Protein AF-A0A931MYZ7-F1 (afdb_monomer)

Nearest PDB structures (foldseek):
  3oei-assembly4_O  TM=8.803E-01  e=2.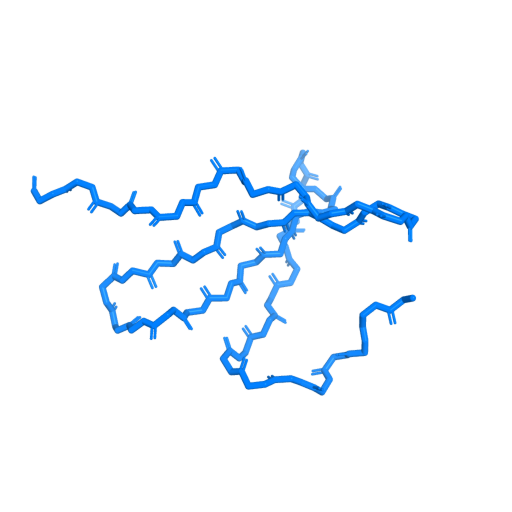443E-04  Mycobacterium tuberculosis
  7bwf-assembly1_C  TM=8.626E-01  e=5.784E-04  Staphylococcus aureus
  4v8x-assembly2_CY  TM=7.863E-01  e=2.938E-04  Escherichia coli K-12
  7cua-assembly1_B  TM=8.297E-01  e=5.784E-04  Staphylococcus aureus subsp. aureus NCTC 8325
  3mzl-assembly2_E  TM=5.208E-01  e=1.625E+00  Saccharomyces cerevisiae

Mean predicted aligned error: 8.47 Å

Structure (mmCIF, N/CA/C/O backbone):
data_AF-A0A931MYZ7-F1
#
_entry.id   AF-A0A931MYZ7-F1
#
loop_
_atom_site.group_PDB
_atom_site.id
_atom_site.type_symbol
_atom_site.label_atom_id
_atom_site.label_alt_id
_atom_site.label_comp_id
_atom_site.label_asym_id
_atom_site.label_entity_id
_atom_site.label_seq_id
_atom_site.pdbx_PDB_ins_code
_atom_site.Cartn_x
_atom_site.Cartn_y
_atom_site.Cartn_z
_atom_site.occupancy
_atom_site.B_iso_or_equiv
_atom_site.auth_seq_id
_atom_site.auth_comp_id
_atom_site.auth_asym_id
_atom_site.auth_atom_id
_atom_site.pdbx_PDB_model_num
ATOM 1 N N . MET A 1 1 ? -12.106 -9.596 8.687 1.00 47.28 1 MET A N 1
ATOM 2 C CA . MET A 1 1 ? -10.635 -9.772 8.733 1.00 47.28 1 MET A CA 1
ATOM 3 C C . MET A 1 1 ? -10.204 -10.511 7.469 1.00 47.28 1 MET A C 1
ATOM 5 O O . MET A 1 1 ? -10.650 -11.643 7.309 1.00 47.28 1 MET A O 1
ATOM 9 N N . PRO A 1 2 ? -9.430 -9.918 6.542 1.00 50.81 2 PRO A N 1
ATOM 10 C CA . PRO A 1 2 ? -8.966 -10.642 5.361 1.00 50.81 2 PRO A CA 1
ATOM 11 C C . PRO A 1 2 ? -8.002 -11.748 5.808 1.00 50.81 2 PRO A C 1
ATOM 13 O O . PRO A 1 2 ? -6.942 -11.489 6.375 1.00 50.81 2 PRO A O 1
ATOM 16 N N . THR A 1 3 ? -8.404 -13.001 5.622 1.00 54.06 3 THR A N 1
ATOM 17 C CA . THR A 1 3 ? -7.590 -14.169 5.955 1.00 54.06 3 THR A CA 1
ATOM 18 C C . THR A 1 3 ? -6.352 -14.190 5.062 1.00 54.06 3 THR A C 1
ATOM 20 O O . THR A 1 3 ? -6.470 -14.046 3.848 1.00 54.06 3 THR A O 1
ATOM 23 N N . ARG A 1 4 ? -5.169 -14.434 5.642 1.00 53.78 4 ARG A N 1
ATOM 24 C CA . ARG A 1 4 ? -3.864 -14.580 4.951 1.00 53.78 4 ARG A CA 1
ATOM 25 C C . ARG A 1 4 ? -3.828 -15.623 3.811 1.00 53.78 4 ARG A C 1
ATOM 27 O O . ARG A 1 4 ? -2.812 -15.755 3.141 1.00 53.78 4 ARG A O 1
ATOM 34 N N . HIS A 1 5 ? -4.923 -16.338 3.574 1.00 52.12 5 HIS A N 1
ATOM 35 C CA . HIS A 1 5 ? -5.107 -17.295 2.493 1.00 52.12 5 HIS A CA 1
ATOM 36 C C . HIS A 1 5 ? -5.850 -16.631 1.327 1.00 52.12 5 HIS A C 1
ATOM 38 O O . HIS A 1 5 ? -7.074 -16.657 1.252 1.00 52.12 5 HIS A O 1
ATOM 44 N N . GLY A 1 6 ? -5.101 -16.000 0.424 1.00 60.31 6 GLY A N 1
ATOM 45 C CA . GLY A 1 6 ? -5.632 -15.437 -0.813 1.00 60.31 6 GLY A CA 1
ATOM 46 C C . GLY A 1 6 ? -4.567 -15.398 -1.906 1.00 60.31 6 GLY A C 1
ATOM 47 O O . GLY A 1 6 ? -3.381 -15.235 -1.625 1.00 60.31 6 GLY A O 1
ATOM 48 N N . ILE A 1 7 ? -5.001 -15.551 -3.156 1.00 60.03 7 ILE A N 1
ATOM 49 C CA . ILE A 1 7 ? -4.158 -15.556 -4.362 1.00 60.03 7 ILE A CA 1
ATOM 50 C C . ILE A 1 7 ? -3.323 -14.259 -4.426 1.00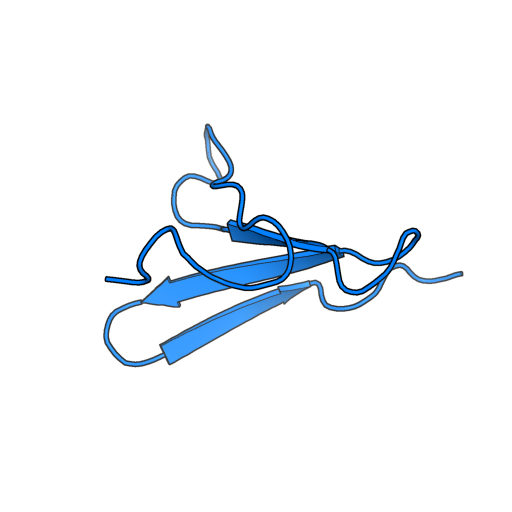 60.03 7 ILE A C 1
ATOM 52 O O . ILE A 1 7 ? -3.855 -13.187 -4.157 1.00 60.03 7 ILE A O 1
ATOM 56 N N . GLY A 1 8 ? -2.028 -14.326 -4.759 1.00 62.69 8 GLY A N 1
ATOM 57 C CA . GLY A 1 8 ? -1.181 -13.133 -4.964 1.00 62.69 8 GLY A CA 1
ATOM 58 C C . GLY A 1 8 ? -0.338 -12.652 -3.771 1.00 62.69 8 GLY A C 1
ATOM 59 O O . GLY A 1 8 ? 0.096 -11.502 -3.785 1.00 62.69 8 GLY A O 1
ATOM 60 N N . LYS A 1 9 ? -0.092 -13.516 -2.769 1.00 66.62 9 LYS A N 1
ATOM 61 C CA . LYS A 1 9 ? 0.791 -13.268 -1.603 1.00 66.62 9 LYS A CA 1
ATOM 62 C C . LYS A 1 9 ? 0.532 -11.900 -0.939 1.00 66.62 9 LYS A C 1
ATOM 64 O O . LYS A 1 9 ? 1.368 -11.009 -1.048 1.00 66.62 9 LYS A O 1
ATOM 69 N N . PRO A 1 10 ? -0.631 -11.718 -0.285 1.00 66.62 10 PRO A N 1
ATOM 70 C CA . PRO A 1 10 ? -0.937 -10.483 0.423 1.00 66.62 10 PRO A CA 1
ATOM 71 C C . PRO A 1 10 ? 0.056 -10.276 1.575 1.00 66.62 10 PRO A C 1
ATOM 73 O O . PRO A 1 10 ? 0.023 -10.992 2.579 1.00 66.62 10 PRO A O 1
ATOM 76 N N . GLU A 1 11 ? 0.941 -9.298 1.415 1.00 69.69 11 GLU A N 1
ATOM 77 C CA . GLU A 1 11 ? 1.944 -8.924 2.408 1.00 69.69 11 GLU A CA 1
ATOM 78 C C . GLU A 1 11 ? 1.499 -7.631 3.103 1.00 69.69 11 GLU A C 1
ATOM 80 O O . GLU A 1 11 ? 1.259 -6.626 2.425 1.00 69.69 11 GLU A O 1
ATOM 85 N N . PRO A 1 12 ? 1.341 -7.637 4.440 1.00 74.25 12 PRO A N 1
ATOM 86 C CA . PRO A 1 12 ? 1.038 -6.421 5.178 1.00 74.25 12 PRO A CA 1
ATOM 87 C C . PRO A 1 12 ? 2.269 -5.509 5.187 1.00 74.25 12 PRO A C 1
ATOM 89 O O . PRO A 1 12 ? 3.371 -5.950 5.532 1.00 74.25 12 PRO A O 1
ATOM 92 N N . LEU A 1 13 ? 2.071 -4.243 4.826 1.00 73.12 13 LEU A N 1
ATOM 93 C CA . LEU A 1 13 ? 3.098 -3.209 4.931 1.00 73.12 13 LEU A CA 1
ATOM 94 C C . LEU A 1 13 ? 3.323 -2.854 6.413 1.00 73.12 13 LEU A C 1
ATOM 96 O O . LEU A 1 13 ? 2.425 -2.991 7.250 1.00 73.12 13 LEU A O 1
ATOM 100 N N . LYS A 1 14 ? 4.555 -2.466 6.762 1.00 70.19 14 LYS A N 1
ATOM 101 C CA . LYS A 1 14 ? 4.977 -2.151 8.140 1.00 70.19 14 LYS A CA 1
ATOM 102 C C . LYS A 1 14 ? 5.374 -0.674 8.246 1.00 70.19 14 LYS A C 1
ATOM 104 O O . LYS A 1 14 ? 5.823 -0.104 7.263 1.00 70.19 14 LYS A O 1
ATOM 109 N N . GLY A 1 15 ? 5.278 -0.094 9.446 1.00 72.44 15 GLY A N 1
ATOM 110 C CA . GLY A 1 15 ? 5.621 1.313 9.714 1.00 72.44 15 GLY A CA 1
ATOM 111 C C . GLY A 1 15 ? 4.398 2.234 9.653 1.00 72.44 15 GLY A C 1
ATOM 112 O O . GLY A 1 15 ? 3.314 1.833 10.083 1.00 72.44 15 GLY A O 1
ATOM 113 N N . ASP A 1 16 ? 4.559 3.437 9.098 1.00 65.75 16 ASP A N 1
ATOM 114 C CA . ASP A 1 16 ? 3.472 4.412 8.879 1.00 65.75 16 ASP A CA 1
ATOM 115 C C . ASP A 1 16 ? 2.363 3.894 7.943 1.00 65.75 16 ASP A C 1
ATOM 117 O O . ASP A 1 16 ? 1.231 4.365 7.983 1.00 65.75 16 ASP A O 1
ATOM 121 N N . GLU A 1 17 ? 2.655 2.863 7.147 1.00 64.19 17 GLU A N 1
ATOM 122 C CA . GLU A 1 17 ? 1.692 2.181 6.272 1.00 64.19 17 GLU A CA 1
ATOM 123 C C . GLU A 1 17 ? 1.033 0.955 6.934 1.00 64.19 17 GLU A C 1
ATOM 125 O O . GLU A 1 17 ? 0.450 0.100 6.259 1.00 64.19 17 GLU A O 1
ATOM 130 N N . SER A 1 18 ? 1.126 0.831 8.262 1.00 65.06 18 SER A N 1
ATOM 131 C CA . SER A 1 18 ? 0.484 -0.258 9.004 1.00 65.06 18 SER A CA 1
ATOM 132 C C . SER A 1 18 ? -1.042 -0.222 8.820 1.00 65.06 18 SER A C 1
ATOM 134 O O . SER A 1 18 ? -1.742 0.656 9.312 1.00 65.06 18 SER A O 1
ATOM 136 N N . GLY A 1 19 ? -1.565 -1.185 8.055 1.00 76.25 19 GLY A N 1
ATOM 137 C CA . GLY A 1 19 ? -2.975 -1.240 7.636 1.00 76.25 19 GLY A CA 1
ATOM 138 C C . GLY A 1 19 ? -3.163 -1.374 6.123 1.00 76.25 19 GLY A C 1
ATOM 139 O O . GLY A 1 19 ? -4.222 -1.823 5.672 1.00 76.25 19 GLY A O 1
ATOM 140 N N . TYR A 1 20 ? -2.120 -1.077 5.349 1.00 79.94 20 TYR A N 1
ATOM 141 C CA . TYR A 1 20 ? -2.077 -1.342 3.919 1.00 79.94 20 TYR A CA 1
ATOM 142 C C . TYR A 1 20 ? -1.504 -2.731 3.622 1.00 79.94 20 TYR A C 1
ATOM 144 O O . TYR A 1 20 ? -0.681 -3.294 4.347 1.00 79.94 20 TYR A O 1
ATOM 152 N N . TRP A 1 21 ? -1.969 -3.288 2.518 1.00 82.06 21 TRP A N 1
ATOM 153 C CA . TRP A 1 21 ? -1.639 -4.603 2.007 1.00 82.06 21 TRP A CA 1
ATOM 154 C C . TRP A 1 21 ? -1.135 -4.453 0.587 1.00 82.06 21 TRP A C 1
ATOM 156 O O . TRP A 1 21 ? -1.766 -3.789 -0.237 1.00 82.06 21 TRP A O 1
ATOM 166 N N . SER A 1 22 ? -0.019 -5.108 0.294 1.00 79.75 22 SER A N 1
ATOM 167 C CA . SER A 1 22 ? 0.474 -5.249 -1.067 1.00 79.75 22 SER A CA 1
ATOM 168 C C . SER A 1 22 ? 0.071 -6.611 -1.616 1.00 79.75 22 SER A C 1
ATOM 170 O O . SER A 1 22 ? 0.291 -7.642 -0.976 1.00 79.75 22 SER A O 1
ATOM 172 N N . ARG A 1 23 ? -0.502 -6.625 -2.817 1.00 80.81 23 ARG A N 1
ATOM 173 C CA . ARG A 1 23 ? -0.730 -7.836 -3.612 1.00 80.81 23 ARG A CA 1
ATOM 174 C C . ARG A 1 23 ? -0.104 -7.650 -4.986 1.00 80.81 23 ARG A C 1
ATOM 176 O O . ARG A 1 23 ? -0.245 -6.595 -5.598 1.00 80.81 23 ARG A O 1
ATOM 183 N N . ARG A 1 24 ? 0.551 -8.687 -5.502 1.00 78.25 24 ARG A N 1
ATOM 184 C CA . ARG A 1 24 ? 1.031 -8.682 -6.891 1.00 78.25 24 ARG A CA 1
ATOM 185 C C . ARG A 1 24 ? -0.127 -8.984 -7.837 1.00 78.25 24 ARG A C 1
ATOM 187 O O . ARG A 1 24 ? -0.825 -9.978 -7.635 1.00 78.25 24 ARG A O 1
ATOM 194 N N . ILE A 1 25 ? -0.334 -8.123 -8.834 1.00 78.31 25 ILE A N 1
ATOM 195 C CA . ILE A 1 25 ? -1.273 -8.385 -9.935 1.00 78.31 25 ILE A CA 1
ATOM 196 C C . ILE A 1 25 ? -0.543 -9.175 -11.029 1.00 78.31 25 ILE A C 1
ATOM 198 O O . ILE A 1 25 ? -1.049 -10.189 -11.497 1.00 78.31 25 ILE A O 1
ATOM 202 N N . ASN A 1 26 ? 0.665 -8.738 -11.385 1.00 74.31 26 ASN A N 1
ATOM 203 C CA . ASN A 1 26 ? 1.618 -9.428 -12.257 1.00 74.31 26 ASN A CA 1
ATOM 204 C C . ASN A 1 26 ? 3.052 -9.116 -11.758 1.00 74.31 26 ASN A C 1
ATOM 206 O O . ASN A 1 26 ? 3.210 -8.569 -10.662 1.00 74.31 26 ASN A O 1
ATOM 210 N N . ASP A 1 27 ? 4.094 -9.486 -12.508 1.00 75.62 27 ASP A N 1
ATOM 211 C CA . ASP A 1 27 ? 5.485 -9.264 -12.075 1.00 75.62 27 ASP A CA 1
ATOM 212 C C . ASP A 1 27 ? 5.890 -7.779 -12.022 1.00 75.62 27 ASP A C 1
ATOM 214 O O . ASP A 1 27 ? 6.773 -7.418 -11.244 1.00 75.62 27 ASP A O 1
ATOM 218 N N . GLU A 1 28 ? 5.198 -6.910 -12.763 1.00 75.25 28 GLU A N 1
ATOM 219 C CA . GLU A 1 28 ? 5.485 -5.470 -12.853 1.00 75.25 28 GLU A CA 1
ATOM 220 C C . GLU A 1 28 ? 4.578 -4.613 -11.953 1.00 75.25 28 GLU A C 1
ATOM 222 O O . GLU A 1 28 ? 4.988 -3.585 -11.417 1.00 75.25 28 GLU A O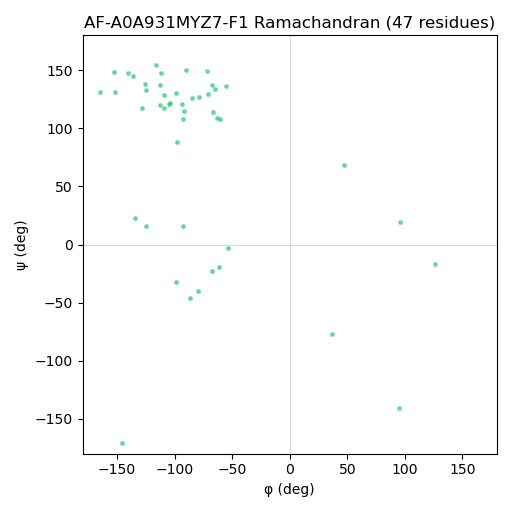 1
ATOM 227 N N . HIS A 1 29 ? 3.334 -5.035 -11.741 1.00 79.38 29 HIS A N 1
ATOM 228 C CA . HIS A 1 29 ? 2.291 -4.260 -11.086 1.00 79.38 29 HIS A CA 1
ATOM 229 C C . HIS A 1 29 ? 1.962 -4.811 -9.704 1.00 79.38 29 HIS A C 1
ATOM 231 O O . HIS A 1 29 ? 1.596 -5.981 -9.516 1.00 79.38 29 HIS A O 1
ATOM 237 N N . ARG A 1 30 ? 1.978 -3.902 -8.728 1.00 80.50 30 ARG A N 1
ATOM 238 C CA . ARG A 1 30 ? 1.489 -4.152 -7.375 1.00 80.50 30 ARG A CA 1
ATOM 239 C C . ARG A 1 30 ? 0.239 -3.333 -7.097 1.00 80.50 30 ARG A C 1
ATOM 241 O O . ARG A 1 30 ? 0.158 -2.158 -7.435 1.00 80.50 30 ARG A O 1
ATOM 248 N N . LEU A 1 31 ? -0.724 -3.985 -6.462 1.00 82.69 31 LEU A N 1
ATOM 249 C CA . LEU A 1 31 ? -1.903 -3.370 -5.882 1.00 82.69 31 LEU A CA 1
ATOM 250 C C . LEU A 1 31 ? -1.612 -3.085 -4.414 1.00 82.69 31 LEU A 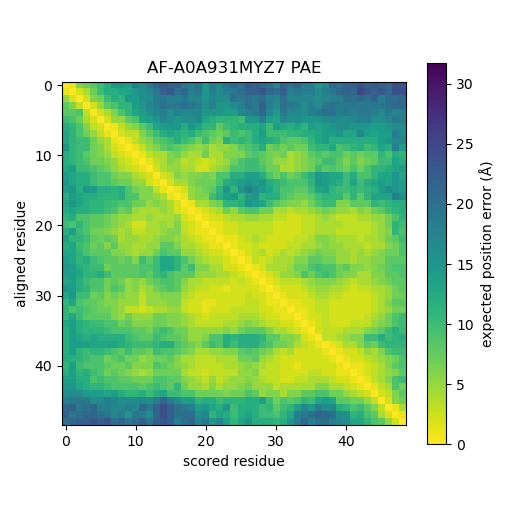C 1
ATOM 252 O O . LEU A 1 31 ? -1.339 -4.021 -3.658 1.00 82.69 31 LEU A O 1
ATOM 256 N N . ILE A 1 32 ? -1.705 -1.822 -4.015 1.00 85.00 32 ILE A N 1
ATOM 257 C CA . ILE A 1 32 ? -1.673 -1.429 -2.607 1.00 85.00 32 ILE A CA 1
ATOM 258 C C . ILE A 1 32 ? -3.091 -1.063 -2.187 1.00 85.00 32 ILE A C 1
ATOM 260 O O . ILE A 1 32 ? -3.718 -0.176 -2.775 1.00 85.00 32 ILE A O 1
ATOM 264 N N . TYR A 1 33 ? -3.607 -1.765 -1.182 1.00 85.19 33 TYR A N 1
ATOM 265 C CA . TYR A 1 33 ? -4.965 -1.577 -0.688 1.00 85.19 33 TYR A CA 1
ATOM 266 C C . TYR A 1 33 ? -5.037 -1.675 0.835 1.00 85.19 33 TYR A C 1
ATOM 268 O O . TYR A 1 33 ? -4.310 -2.446 1.448 1.00 85.19 33 TYR A O 1
ATOM 276 N N . ALA A 1 34 ? -5.944 -0.935 1.457 1.00 84.56 34 ALA A N 1
ATOM 277 C CA . ALA A 1 34 ? -6.307 -1.098 2.859 1.00 84.56 34 ALA A CA 1
ATOM 278 C C . ALA A 1 34 ? -7.740 -1.628 2.961 1.00 84.56 34 ALA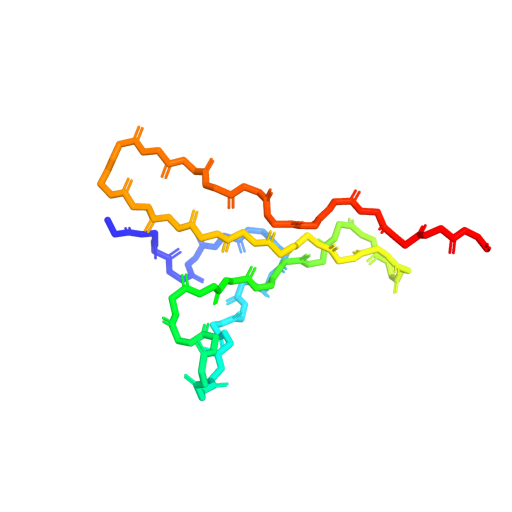 A C 1
ATOM 280 O O . ALA A 1 34 ? -8.597 -1.328 2.128 1.00 84.56 34 ALA A O 1
ATOM 281 N N . VAL A 1 35 ? -8.008 -2.432 3.987 1.00 79.38 35 VAL A N 1
ATOM 282 C CA . VAL A 1 35 ? -9.349 -2.956 4.272 1.00 79.38 35 VAL A CA 1
ATOM 283 C C . VAL A 1 35 ? -9.823 -2.332 5.572 1.00 79.38 35 VAL A C 1
ATOM 285 O O . VAL A 1 35 ? -9.188 -2.526 6.606 1.00 79.38 35 VAL 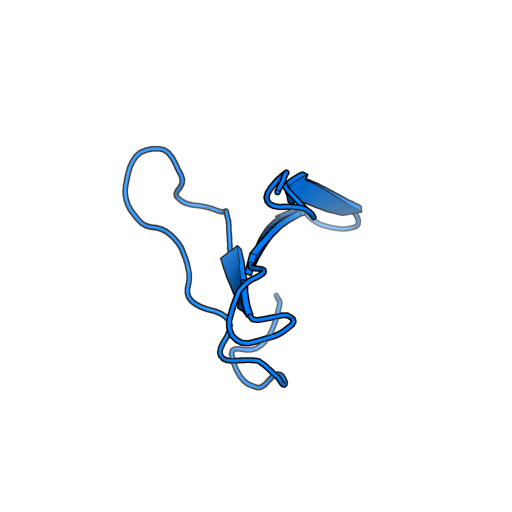A O 1
ATOM 288 N N . SER A 1 36 ? -10.936 -1.606 5.523 1.00 79.38 36 SER A N 1
ATOM 289 C CA . SER A 1 36 ? -11.559 -1.004 6.701 1.00 79.38 36 SER A CA 1
ATOM 290 C C . SER A 1 36 ? -13.0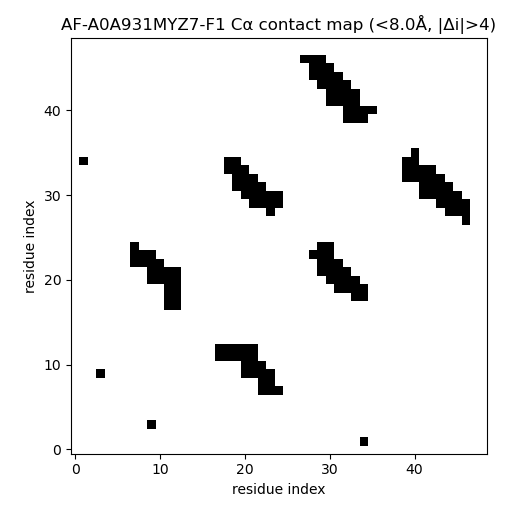28 -1.392 6.741 1.00 79.38 36 SER A C 1
ATOM 292 O O . SER A 1 36 ? -13.750 -1.074 5.805 1.00 79.38 36 SER A O 1
ATOM 294 N N . GLU A 1 37 ? -13.434 -2.109 7.792 1.00 73.69 37 GLU A N 1
ATOM 295 C CA . GLU A 1 37 ? -14.782 -2.628 8.089 1.00 73.69 37 GLU A CA 1
ATOM 296 C C . GLU A 1 37 ? -15.601 -3.118 6.884 1.00 73.69 37 GLU A C 1
ATOM 298 O O . GLU A 1 37 ? -15.688 -4.324 6.665 1.00 73.69 37 GLU A O 1
ATOM 303 N N . ASN A 1 38 ? -16.178 -2.205 6.098 1.00 82.12 38 ASN A N 1
ATOM 304 C CA . ASN A 1 38 ? -17.035 -2.510 4.951 1.00 82.12 38 ASN A CA 1
ATOM 305 C C . ASN A 1 38 ? -16.582 -1.862 3.628 1.00 82.12 38 ASN A C 1
ATOM 307 O O . ASN A 1 38 ? -17.364 -1.733 2.685 1.00 82.12 38 ASN A O 1
ATOM 311 N N . ARG A 1 39 ? -15.339 -1.382 3.565 1.00 79.81 39 ARG A N 1
ATOM 312 C CA . ARG A 1 39 ? -14.763 -0.676 2.418 1.00 79.81 39 ARG A CA 1
ATOM 313 C C . ARG A 1 39 ? -13.348 -1.166 2.139 1.00 79.81 39 ARG A C 1
ATOM 315 O O . ARG A 1 39 ? -12.569 -1.466 3.044 1.00 79.81 39 ARG A O 1
ATOM 322 N N . ILE A 1 40 ? -13.017 -1.205 0.855 1.00 82.62 40 ILE A N 1
ATOM 323 C CA . ILE A 1 40 ? -11.662 -1.458 0.374 1.00 82.62 40 ILE A CA 1
ATOM 324 C C . ILE A 1 40 ? -11.151 -0.140 -0.193 1.00 82.62 40 ILE A C 1
ATOM 326 O O . ILE A 1 40 ? -11.728 0.407 -1.131 1.00 82.62 40 ILE A O 1
ATOM 330 N N . LEU A 1 41 ? -10.088 0.379 0.406 1.00 83.19 41 LEU A N 1
ATOM 331 C CA . LEU A 1 41 ? -9.389 1.567 -0.059 1.00 83.19 41 LEU A CA 1
ATOM 332 C C . LEU A 1 41 ? -8.271 1.112 -0.986 1.00 83.19 41 LEU A C 1
ATOM 334 O O . LEU A 1 41 ? -7.345 0.440 -0.545 1.00 83.19 41 LEU A O 1
ATOM 338 N N . ILE A 1 42 ? -8.356 1.461 -2.266 1.00 83.19 42 ILE A N 1
ATOM 339 C CA . ILE A 1 42 ? -7.284 1.208 -3.229 1.00 83.19 42 ILE A CA 1
ATOM 340 C C . ILE A 1 42 ? -6.407 2.455 -3.264 1.00 83.19 42 ILE A C 1
ATOM 342 O O . ILE A 1 42 ? -6.828 3.489 -3.775 1.00 83.19 42 ILE A O 1
ATOM 346 N N . ALA A 1 43 ? -5.207 2.361 -2.694 1.00 80.75 43 ALA A N 1
ATOM 347 C CA . ALA A 1 43 ? -4.255 3.468 -2.675 1.00 80.75 43 ALA A CA 1
ATOM 348 C C . ALA A 1 43 ? -3.517 3.586 -4.012 1.00 80.75 43 ALA A C 1
ATOM 350 O O . ALA A 1 43 ? -3.298 4.685 -4.515 1.00 80.75 43 ALA A O 1
ATOM 351 N N . GLN A 1 44 ? -3.153 2.447 -4.608 1.00 75.88 44 GLN A N 1
ATOM 352 C CA . GLN A 1 44 ? -2.427 2.412 -5.872 1.00 75.88 44 GLN A CA 1
ATOM 353 C C . GLN A 1 44 ? -2.741 1.127 -6.637 1.00 75.88 44 GLN A C 1
ATOM 355 O O . GLN A 1 44 ? -2.669 0.033 -6.079 1.00 75.88 44 GLN A O 1
ATOM 360 N N . ALA A 1 45 ? -3.069 1.270 -7.923 1.00 72.06 45 ALA A N 1
ATOM 361 C CA . ALA A 1 45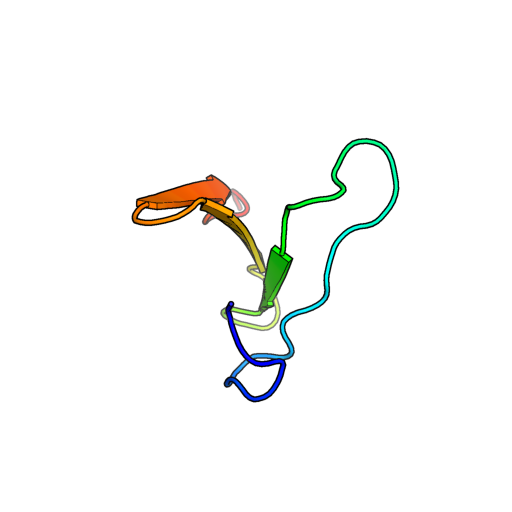 ? -3.401 0.161 -8.821 1.00 72.06 45 ALA A CA 1
ATOM 362 C C . ALA A 1 45 ? -2.700 0.254 -10.188 1.00 72.06 45 ALA A C 1
ATOM 364 O O . ALA A 1 45 ? -3.197 -0.296 -11.170 1.00 72.06 45 ALA A O 1
ATOM 365 N N . ARG A 1 46 ? -1.572 0.975 -10.284 1.00 67.19 46 ARG A N 1
ATOM 366 C CA . ARG A 1 46 ? -0.787 1.087 -11.521 1.00 67.19 46 ARG A CA 1
ATOM 367 C C . ARG A 1 46 ? 0.612 1.639 -11.237 1.00 67.19 46 ARG A C 1
ATOM 369 O O . ARG A 1 46 ? 0.716 2.684 -10.600 1.00 67.19 46 ARG A O 1
ATOM 376 N N . TYR A 1 47 ? 1.652 0.989 -11.757 1.00 52.00 47 TYR A N 1
ATOM 377 C CA . TYR A 1 47 ? 2.888 1.697 -12.095 1.00 52.00 47 TYR A CA 1
ATOM 378 C C . TYR A 1 47 ? 2.693 2.281 -13.499 1.00 52.00 47 TYR A C 1
ATOM 380 O O . TYR A 1 47 ? 2.256 1.578 -14.411 1.00 52.00 47 TYR A O 1
ATOM 388 N N . HIS A 1 48 ? 2.902 3.590 -13.639 1.00 49.06 48 HIS A N 1
ATOM 389 C CA . HIS A 1 48 ? 3.021 4.233 -14.946 1.00 49.06 48 HIS A CA 1
ATOM 390 C C . HIS A 1 48 ? 4.314 3.728 -15.602 1.00 49.06 48 HIS A C 1
ATOM 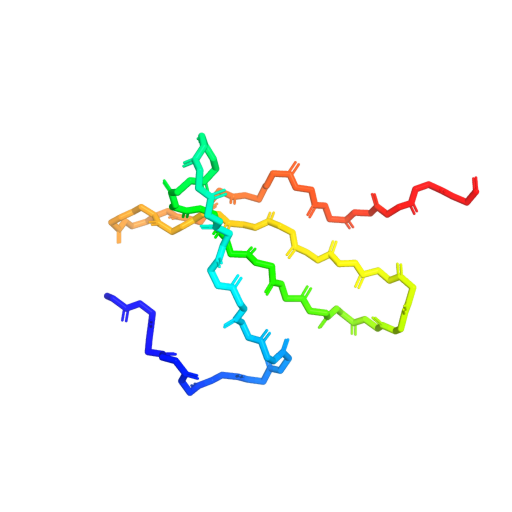392 O O . HIS A 1 48 ? 5.315 3.572 -14.906 1.00 49.06 48 HIS A O 1
ATOM 398 N N . TYR A 1 49 ? 4.220 3.429 -16.900 1.00 49.50 49 TYR A N 1
ATOM 399 C CA . TYR A 1 49 ? 5.314 2.981 -17.768 1.00 49.50 49 TYR A CA 1
ATOM 400 C C . TYR A 1 49 ? 6.519 3.927 -17.712 1.00 49.50 49 TYR A C 1
ATOM 402 O O . TYR A 1 49 ? 6.274 5.153 -17.594 1.00 49.50 49 TYR A O 1
#

pLDDT: mean 71.36, std 11.1, range [47.28, 85.19]

Organism: NCBI:txid2785916

Sequence (49 aa):
MPTRHGIGKPEPLKGDESGYWSRRINDEHRLIYAVSENRILIAQARYHY

Foldseek 3Di:
DPPCDDPFRWDQDDDPSRQWTWGDPDPQWIWIWGDDDPDIGTPDTDDDD

Secondary structure (DSSP, 8-state):
---S--TT--EE--STTBTEEEEESSSS-EEEEEEETTEEEEEE-----

Radius of gyration: 10.92 Å; Cα contacts (8 Å, |Δi|>4): 75; chains: 1; bounding box: 23×22×28 Å

Solvent-accessible surface area (backbone atoms only — not comparable to full-atom values): 3171 Å² total; per-residue (Å²): 131,89,62,90,82,55,91,46,68,68,42,75,43,74,70,98,47,59,66,32,30,38,30,48,78,51,99,83,35,53,35,34,32,28,75,51,102,91,48,75,46,74,79,40,81,66,71,80,131

InterPro domains:
  IPR009614 Toxin YoeB [PF06769] (5-49)
  IPR009614 Toxin YoeB [PTHR38039] (5-49)
  IPR009614 Toxin YoeB [TIGR02116] (6-49)
  IPR035093 Toxin-antitoxin system, RelE/ParE toxin domain superfamily [G3DSA:3.30.2310.20] (1-49)
  IPR035093 Toxin-antitoxin system, RelE/ParE toxin domain superfamily [SSF143011] (4-48)